Protein AF-A0A3A6QSW4-F1 (afdb_monomer_lite)

Sequence (119 aa):
RGQAHRAGLWLIKTELLETQTVDFSVGAEGLRHVPGDVIEICDDDYAGISTGGRVLAVNSQTRTLTLDREITLPSSGTALISLVDGSGNPVSVEVQSVTDGVKVKVSRVPDGVAEYSVW

InterPro domains:
  IPR032876 Tip attachment protein J [PF13550] (1-58)
  IPR053171 Viral Tip Attachment Protein [PTHR36251] (1-119)

Structure (mmCIF, N/CA/C/O backbone):
data_AF-A0A3A6QSW4-F1
#
_entry.id   AF-A0A3A6QSW4-F1
#
loop_
_atom_site.group_PDB
_atom_site.id
_atom_site.type_symbol
_atom_site.label_atom_id
_atom_site.label_alt_id
_atom_site.label_comp_id
_atom_site.label_asym_id
_atom_site.label_entity_id
_atom_site.label_seq_id
_atom_site.pdbx_PDB_ins_code
_atom_site.Cartn_x
_atom_site.Cartn_y
_atom_site.Cartn_z
_atom_site.occupancy
_atom_site.B_iso_or_equiv
_atom_site.auth_seq_id
_atom_site.auth_comp_id
_atom_site.auth_asym_id
_atom_site.auth_atom_id
_atom_site.pdbx_PDB_model_num
ATOM 1 N N . ARG A 1 1 ? 27.899 13.070 -38.777 1.00 60.38 1 ARG A N 1
ATOM 2 C CA . ARG A 1 1 ? 28.478 11.788 -38.294 1.00 60.38 1 ARG A CA 1
ATOM 3 C C . ARG A 1 1 ? 28.157 11.457 -36.822 1.00 60.38 1 ARG A C 1
ATOM 5 O O . ARG A 1 1 ? 28.166 10.282 -36.502 1.00 60.38 1 ARG A O 1
ATOM 12 N N . GLY A 1 2 ? 27.793 12.408 -35.945 1.00 75.00 2 GLY A N 1
ATOM 13 C CA . GLY A 1 2 ? 27.463 12.103 -34.534 1.00 75.00 2 GLY A CA 1
ATOM 14 C C . GLY A 1 2 ? 26.089 11.459 -34.273 1.00 75.00 2 GLY A C 1
ATOM 15 O O . GLY A 1 2 ? 25.934 10.741 -33.294 1.00 75.00 2 GLY A O 1
ATOM 16 N N . GLN A 1 3 ? 25.103 11.665 -35.155 1.00 72.81 3 GLN A N 1
ATOM 17 C CA . GLN A 1 3 ? 23.744 11.129 -34.969 1.00 72.81 3 GLN A CA 1
ATOM 18 C C . GLN A 1 3 ? 23.702 9.597 -35.049 1.00 72.81 3 GLN A C 1
ATOM 20 O O . GLN A 1 3 ? 23.141 8.965 -34.165 1.00 72.81 3 GLN A O 1
ATOM 25 N N . ALA A 1 4 ? 24.375 9.002 -36.042 1.00 77.50 4 ALA A N 1
ATOM 26 C CA . ALA A 1 4 ? 24.451 7.547 -36.195 1.00 77.50 4 ALA A CA 1
ATOM 27 C C . ALA A 1 4 ? 25.158 6.869 -35.009 1.00 77.50 4 ALA A C 1
ATOM 29 O O . ALA A 1 4 ? 24.714 5.834 -34.529 1.00 77.50 4 ALA A O 1
ATOM 30 N N . HIS A 1 5 ? 26.219 7.491 -34.487 1.00 78.81 5 HIS A N 1
ATOM 31 C CA . HIS A 1 5 ? 26.939 6.981 -33.321 1.00 78.81 5 HIS A CA 1
ATOM 32 C C . HIS A 1 5 ? 26.089 7.037 -32.042 1.00 78.81 5 HIS A C 1
ATOM 34 O O . HIS A 1 5 ? 26.072 6.085 -31.269 1.00 78.81 5 HIS A O 1
ATOM 40 N N . ARG A 1 6 ? 25.359 8.138 -31.807 1.00 82.12 6 ARG A N 1
ATOM 41 C CA . ARG A 1 6 ? 24.443 8.234 -30.657 1.00 82.12 6 ARG A CA 1
ATOM 42 C C . ARG A 1 6 ? 23.265 7.279 -30.781 1.00 82.12 6 ARG A C 1
ATOM 44 O O . ARG A 1 6 ? 22.913 6.668 -29.787 1.00 82.12 6 ARG A O 1
ATOM 51 N N . ALA A 1 7 ? 22.699 7.135 -31.979 1.00 78.44 7 ALA A N 1
ATOM 52 C CA . ALA A 1 7 ? 21.619 6.189 -32.230 1.00 78.44 7 ALA A CA 1
ATOM 53 C C . ALA A 1 7 ? 22.073 4.746 -31.965 1.00 78.44 7 ALA A C 1
ATOM 55 O O . ALA A 1 7 ? 21.377 4.017 -31.273 1.00 78.44 7 ALA A O 1
ATOM 56 N N . GLY A 1 8 ? 23.271 4.365 -32.428 1.00 83.06 8 GLY A N 1
ATOM 57 C CA . GLY A 1 8 ? 23.833 3.037 -32.164 1.00 83.06 8 GLY A CA 1
ATOM 58 C C . GLY A 1 8 ? 24.103 2.776 -30.680 1.00 83.06 8 GLY A C 1
ATOM 59 O O . GLY A 1 8 ? 23.748 1.718 -30.172 1.00 83.06 8 GLY A O 1
ATOM 60 N N . LEU A 1 9 ? 24.676 3.749 -29.962 1.00 80.19 9 LEU A N 1
ATOM 61 C CA . LEU A 1 9 ? 24.882 3.634 -28.513 1.00 80.19 9 LEU A CA 1
ATOM 62 C C . LEU A 1 9 ? 23.572 3.583 -27.730 1.00 80.19 9 LEU A C 1
ATOM 64 O O . LEU A 1 9 ? 23.491 2.842 -26.757 1.00 80.19 9 LEU A O 1
ATOM 68 N N . TRP A 1 10 ? 22.578 4.378 -28.129 1.00 78.38 10 TRP A N 1
ATOM 69 C CA . TRP A 1 10 ? 21.258 4.366 -27.509 1.00 78.38 10 TRP A CA 1
ATOM 70 C C . TRP A 1 10 ? 20.621 2.987 -27.663 1.00 78.38 10 TRP A C 1
ATOM 72 O O . TRP A 1 10 ? 20.293 2.395 -26.647 1.00 78.38 10 TRP A O 1
ATOM 82 N N . LEU A 1 11 ? 20.603 2.438 -28.885 1.00 79.50 11 LEU A N 1
ATOM 83 C CA . LEU A 1 11 ? 20.033 1.122 -29.182 1.00 79.50 11 LEU A CA 1
ATOM 84 C C . LEU A 1 11 ? 20.671 0.007 -28.339 1.00 79.50 11 LEU A C 1
ATOM 86 O O . LEU A 1 11 ? 19.974 -0.789 -27.733 1.00 79.50 11 LEU A O 1
ATOM 90 N N . ILE A 1 12 ? 22.006 -0.033 -28.251 1.00 80.75 12 ILE A N 1
ATOM 91 C CA . ILE A 1 12 ? 22.708 -1.048 -27.445 1.00 80.75 12 ILE A CA 1
ATOM 92 C C . ILE A 1 12 ? 22.381 -0.894 -25.956 1.00 80.75 12 ILE A C 1
ATOM 94 O O . ILE A 1 12 ? 22.308 -1.877 -25.225 1.00 80.75 12 ILE A O 1
ATOM 98 N N . LYS A 1 13 ? 22.226 0.345 -25.487 1.00 73.06 13 LYS A N 1
ATOM 99 C CA . LYS A 1 13 ? 22.033 0.636 -24.071 1.00 73.06 13 LYS A CA 1
ATOM 100 C C . LYS A 1 13 ? 20.596 0.378 -23.623 1.00 73.06 13 LYS A C 1
ATOM 102 O O . LYS A 1 13 ? 20.429 -0.105 -22.511 1.00 73.06 13 LYS A O 1
ATOM 107 N N . THR A 1 14 ? 19.600 0.635 -24.470 1.00 70.44 14 THR A N 1
ATOM 108 C CA . THR A 1 14 ? 18.213 0.221 -24.219 1.00 70.44 14 THR A CA 1
ATOM 109 C C . THR A 1 14 ? 18.086 -1.298 -24.258 1.00 70.44 14 THR A C 1
ATOM 111 O O . THR A 1 14 ? 17.610 -1.864 -23.288 1.00 70.44 14 THR A O 1
ATOM 114 N N . GLU A 1 15 ? 18.640 -1.985 -25.263 1.00 73.00 15 GLU A N 1
ATOM 115 C CA . GLU A 1 15 ? 18.622 -3.463 -25.317 1.00 73.00 15 GLU A CA 1
ATOM 116 C C . GLU A 1 15 ? 19.309 -4.123 -24.105 1.00 73.00 15 GLU A C 1
ATOM 118 O O . GLU A 1 15 ? 18.911 -5.196 -23.660 1.00 73.00 15 GLU A O 1
ATOM 123 N N . LEU A 1 16 ? 20.348 -3.487 -23.549 1.00 76.94 16 LEU A N 1
ATOM 124 C CA . LEU A 1 16 ? 21.057 -3.997 -22.373 1.00 76.94 16 LEU A CA 1
ATOM 125 C C . LEU A 1 16 ? 20.329 -3.707 -21.050 1.00 76.94 16 LEU A C 1
ATOM 127 O O . LEU A 1 16 ? 20.450 -4.495 -20.113 1.00 76.94 16 LEU A O 1
ATOM 131 N N . LEU A 1 17 ? 19.650 -2.561 -20.933 1.00 74.12 17 LEU A N 1
ATOM 132 C CA . LEU A 1 17 ? 19.118 -2.065 -19.655 1.00 74.12 17 LEU A CA 1
ATOM 133 C C . LEU A 1 17 ? 17.598 -2.206 -19.521 1.00 74.12 17 LEU A C 1
ATOM 135 O O . LEU A 1 17 ? 17.114 -2.406 -18.413 1.00 74.12 17 LEU A O 1
ATOM 139 N N . GLU A 1 18 ? 16.845 -2.154 -20.615 1.00 76.62 18 GLU A N 1
ATOM 140 C CA . GLU A 1 18 ? 15.378 -2.259 -20.640 1.00 76.62 18 GLU A CA 1
ATOM 141 C C . GLU A 1 18 ? 14.947 -3.716 -20.871 1.00 76.62 18 GLU A C 1
ATOM 143 O O . GLU A 1 18 ? 14.120 -4.029 -21.721 1.00 76.62 18 GLU A O 1
ATOM 148 N N . THR A 1 19 ? 15.554 -4.641 -20.126 1.00 75.69 19 THR A N 1
ATOM 149 C CA . THR A 1 19 ? 15.325 -6.091 -20.286 1.00 75.69 19 THR A CA 1
ATOM 150 C C . THR A 1 19 ? 14.111 -6.606 -19.515 1.00 75.69 19 THR A C 1
ATOM 152 O O . THR A 1 19 ? 13.745 -7.773 -19.645 1.00 75.69 19 THR A O 1
ATOM 155 N N . GLN A 1 20 ? 13.491 -5.751 -18.703 1.00 75.56 20 GLN A N 1
ATOM 156 C CA . GLN A 1 20 ? 12.358 -6.088 -17.852 1.00 75.56 20 GLN A CA 1
ATOM 157 C C . GLN A 1 20 ? 11.284 -5.010 -17.977 1.00 75.56 20 GLN A C 1
ATOM 159 O O . GLN A 1 20 ? 11.580 -3.817 -18.048 1.00 75.56 20 GLN A O 1
ATOM 164 N N . THR A 1 21 ? 10.028 -5.440 -18.016 1.00 75.25 21 THR A N 1
ATOM 165 C CA . THR A 1 21 ? 8.856 -4.567 -18.087 1.00 75.25 21 THR A CA 1
ATOM 166 C C . THR A 1 21 ? 7.895 -4.976 -16.984 1.00 75.25 21 THR A C 1
ATOM 168 O O . THR A 1 21 ? 7.697 -6.167 -16.752 1.00 75.25 21 THR A O 1
ATOM 171 N N . VAL A 1 22 ? 7.317 -3.988 -16.305 1.00 73.44 22 VAL A N 1
ATOM 172 C CA . VA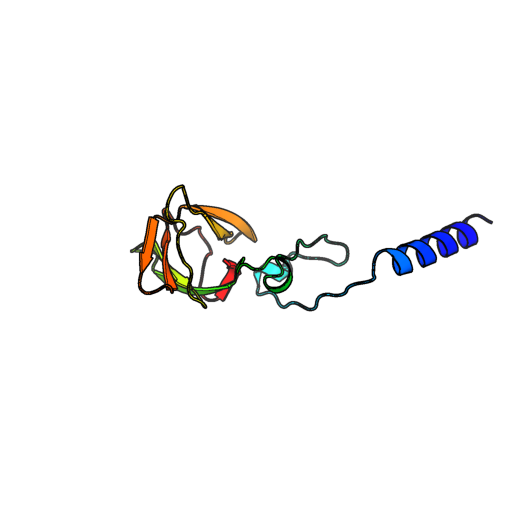L A 1 22 ? 6.322 -4.184 -15.248 1.00 73.44 22 VAL A CA 1
ATOM 173 C C . VAL A 1 22 ? 5.050 -3.458 -15.663 1.00 73.44 22 VAL A C 1
ATOM 175 O O . VAL A 1 22 ? 5.091 -2.261 -15.943 1.00 73.44 22 VAL A O 1
ATOM 178 N N . ASP A 1 23 ? 3.929 -4.175 -15.665 1.00 80.88 23 ASP A N 1
ATOM 179 C CA . ASP A 1 23 ? 2.594 -3.593 -15.798 1.00 80.88 23 ASP A CA 1
ATOM 180 C C . ASP A 1 23 ? 1.982 -3.427 -14.403 1.00 80.88 23 ASP A C 1
ATOM 182 O O . ASP A 1 23 ? 1.877 -4.386 -13.639 1.00 80.88 23 ASP A O 1
ATOM 186 N N . PHE A 1 24 ? 1.555 -2.213 -14.055 1.00 76.69 24 PHE A N 1
ATOM 187 C CA . PHE A 1 24 ? 0.909 -1.921 -12.775 1.00 76.69 24 PHE A CA 1
ATOM 188 C C . PHE A 1 24 ? -0.233 -0.915 -12.956 1.00 76.69 24 PHE A C 1
ATOM 190 O O . PHE A 1 24 ? -0.291 -0.172 -13.933 1.00 76.69 24 PHE A O 1
ATOM 197 N N . SER A 1 25 ? -1.179 -0.904 -12.015 1.00 76.62 25 SER A N 1
ATOM 198 C CA . SER A 1 25 ? -2.321 0.019 -12.010 1.00 76.62 25 SER A CA 1
ATOM 199 C C . SER A 1 25 ? -2.293 0.912 -10.773 1.00 76.62 25 SER A C 1
ATOM 201 O O . SER A 1 25 ? -1.974 0.466 -9.669 1.00 76.62 25 SER A O 1
ATOM 203 N N . VAL A 1 26 ? -2.669 2.172 -10.960 1.00 72.38 26 VAL A N 1
ATOM 204 C CA . VAL A 1 26 ? -2.677 3.225 -9.935 1.00 72.38 26 VAL A CA 1
ATOM 205 C C . VAL A 1 26 ? -4.076 3.822 -9.805 1.00 72.38 26 VAL A C 1
ATOM 207 O O . VAL A 1 26 ? -4.845 3.818 -10.768 1.00 72.38 26 VAL A O 1
ATOM 210 N N . GLY A 1 27 ? -4.421 4.302 -8.612 1.00 74.44 27 GLY A N 1
ATOM 211 C CA . GLY A 1 27 ? -5.629 5.084 -8.372 1.00 74.44 27 GLY A CA 1
ATOM 212 C C . GLY A 1 27 ? -5.467 6.543 -8.815 1.00 74.44 27 GLY A C 1
ATOM 213 O O . GLY A 1 27 ? -4.636 6.875 -9.665 1.00 74.44 27 GLY A O 1
ATOM 214 N N . ALA A 1 28 ? -6.263 7.444 -8.234 1.00 77.38 2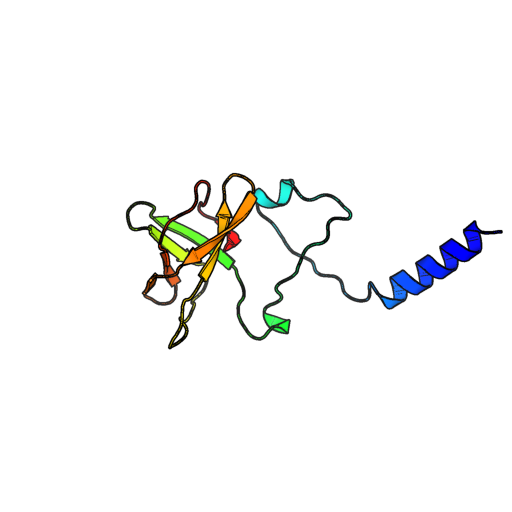8 ALA A N 1
ATOM 215 C CA . ALA A 1 28 ? -6.237 8.872 -8.568 1.00 77.38 28 ALA A CA 1
ATOM 216 C C . ALA A 1 28 ? -4.873 9.534 -8.284 1.00 77.38 28 ALA A C 1
ATOM 218 O O . ALA A 1 28 ? -4.482 10.474 -8.971 1.00 77.38 28 ALA A O 1
ATOM 219 N N . GLU A 1 29 ? -4.116 9.011 -7.322 1.00 72.06 29 GLU A N 1
ATOM 220 C CA . GLU A 1 29 ? -2.753 9.424 -6.989 1.00 72.06 29 GLU A CA 1
ATOM 221 C C . GLU A 1 29 ? -1.760 9.248 -8.149 1.00 72.06 29 GLU A C 1
ATOM 223 O O . GLU A 1 29 ? -0.748 9.947 -8.215 1.00 72.06 29 GLU A O 1
ATOM 228 N N . GLY A 1 30 ? -2.070 8.364 -9.101 1.00 75.56 30 GLY A N 1
ATOM 229 C CA . GLY A 1 30 ? -1.262 8.129 -10.292 1.00 75.56 30 GLY A CA 1
ATOM 230 C C . GLY A 1 30 ? -1.270 9.271 -11.307 1.00 75.56 30 GLY A C 1
ATOM 231 O O . GLY A 1 30 ? -0.360 9.356 -12.128 1.00 75.56 30 GLY A O 1
ATOM 232 N N . LEU A 1 31 ? -2.253 10.179 -11.237 1.00 79.00 31 LEU A N 1
ATOM 233 C CA . LEU A 1 31 ? -2.430 11.281 -12.196 1.00 79.00 31 LEU A CA 1
ATOM 234 C C . LEU A 1 31 ? -1.261 12.272 -12.231 1.00 79.00 31 LEU A C 1
ATOM 236 O O . LEU A 1 31 ? -1.150 13.051 -13.176 1.00 79.00 31 LEU A O 1
ATOM 240 N N . ARG A 1 32 ? -0.399 12.267 -11.211 1.00 81.50 32 ARG A N 1
ATOM 241 C CA . ARG A 1 32 ? 0.781 13.136 -11.161 1.00 81.50 32 ARG A CA 1
ATOM 242 C C . ARG A 1 32 ? 1.924 12.678 -12.068 1.00 81.50 32 ARG A C 1
ATOM 244 O O . ARG A 1 32 ? 2.823 13.475 -12.313 1.00 81.50 32 ARG A O 1
ATOM 251 N N . HIS A 1 33 ? 1.925 11.411 -12.487 1.00 82.50 33 HIS A N 1
ATOM 252 C CA . HIS A 1 33 ? 3.059 10.820 -13.185 1.00 82.50 33 HIS A CA 1
ATOM 253 C C . HIS A 1 33 ? 3.019 11.100 -14.686 1.00 82.50 33 HIS A C 1
ATOM 255 O O . HIS A 1 33 ? 1.962 11.045 -15.317 1.00 82.50 33 HIS A O 1
ATOM 261 N N . VAL A 1 34 ? 4.184 11.383 -15.265 1.00 84.56 34 VAL A N 1
ATOM 262 C CA . VAL A 1 34 ? 4.356 11.640 -16.702 1.00 84.56 34 VAL A CA 1
ATOM 263 C C . VAL A 1 34 ? 5.377 10.679 -17.317 1.00 84.56 34 VAL A C 1
ATOM 265 O O . VAL A 1 34 ? 6.241 10.159 -16.608 1.00 84.56 34 VAL A O 1
ATOM 268 N N . PRO A 1 35 ? 5.321 10.416 -18.640 1.00 83.00 35 PRO A N 1
ATOM 269 C CA . PRO A 1 35 ? 6.328 9.588 -19.296 1.00 83.00 35 PRO A CA 1
ATOM 270 C C . PRO A 1 35 ? 7.749 10.105 -19.031 1.00 83.00 35 PRO A C 1
ATOM 272 O O . PRO A 1 35 ? 8.042 11.276 -19.277 1.00 83.00 35 PRO A O 1
ATOM 275 N N . GLY A 1 36 ? 8.628 9.218 -18.562 1.00 79.75 36 GLY A N 1
ATOM 276 C CA . GLY A 1 36 ? 10.002 9.544 -18.168 1.00 79.75 36 GLY A CA 1
ATOM 277 C C . GLY A 1 36 ? 10.224 9.657 -16.657 1.00 79.75 36 GLY A C 1
ATOM 278 O O . GLY A 1 36 ? 11.378 9.729 -16.237 1.00 79.75 36 GLY A O 1
ATOM 279 N N . ASP A 1 37 ? 9.161 9.630 -15.849 1.00 82.94 37 ASP A N 1
ATOM 280 C CA . ASP A 1 37 ? 9.282 9.503 -14.397 1.00 82.94 37 ASP A CA 1
ATOM 281 C C . ASP A 1 37 ? 9.936 8.171 -14.006 1.00 82.94 37 ASP A C 1
ATOM 283 O O . ASP A 1 37 ? 9.663 7.120 -14.589 1.00 82.94 37 ASP A O 1
ATOM 287 N N . VAL A 1 38 ? 10.784 8.217 -12.977 1.00 82.25 38 VAL A N 1
ATOM 288 C CA . VAL A 1 38 ? 11.348 7.018 -12.351 1.00 82.25 38 VAL A CA 1
ATOM 289 C C . VAL A 1 38 ? 10.411 6.582 -11.235 1.00 82.25 38 VAL A C 1
ATOM 291 O O . VAL A 1 38 ? 10.152 7.346 -10.305 1.00 82.25 38 VAL A O 1
ATOM 294 N N . ILE A 1 39 ? 9.913 5.352 -11.335 1.00 79.25 39 ILE A N 1
ATOM 295 C CA . ILE A 1 39 ? 8.988 4.759 -10.371 1.00 79.25 39 ILE A CA 1
ATOM 296 C C . ILE A 1 39 ? 9.699 3.574 -9.728 1.00 79.25 39 ILE A C 1
ATOM 298 O O . ILE A 1 39 ? 10.125 2.647 -10.416 1.00 79.25 39 ILE A O 1
ATOM 302 N N . GLU A 1 40 ? 9.860 3.629 -8.410 1.00 78.50 40 GLU A N 1
ATOM 303 C CA . GLU A 1 40 ? 10.360 2.496 -7.639 1.00 78.50 40 GLU A CA 1
ATOM 304 C C . GLU A 1 40 ? 9.267 1.424 -7.567 1.00 78.50 40 GLU A C 1
ATOM 306 O O . GLU A 1 40 ? 8.132 1.709 -7.181 1.00 78.50 40 GLU A O 1
ATOM 311 N N . ILE A 1 41 ? 9.607 0.201 -7.975 1.00 77.06 41 ILE A N 1
ATOM 312 C CA . ILE A 1 41 ? 8.710 -0.950 -7.901 1.00 77.06 41 ILE A CA 1
ATOM 313 C C . ILE A 1 41 ? 9.087 -1.772 -6.674 1.00 77.06 41 ILE A C 1
ATOM 315 O O . ILE A 1 41 ? 10.168 -2.358 -6.616 1.00 77.06 41 ILE A O 1
ATOM 319 N N . CYS A 1 42 ? 8.168 -1.845 -5.717 1.00 71.62 42 CYS A N 1
ATOM 320 C CA . CYS A 1 42 ? 8.239 -2.801 -4.622 1.00 71.62 42 CYS A CA 1
ATOM 321 C C . CYS A 1 42 ? 7.549 -4.101 -5.058 1.00 71.62 42 CYS A C 1
ATOM 323 O O . CYS A 1 42 ? 6.346 -4.263 -4.868 1.00 71.62 42 CYS A O 1
ATOM 325 N N . ASP A 1 43 ? 8.304 -4.976 -5.720 1.00 73.69 43 ASP A N 1
ATOM 326 C CA . ASP A 1 43 ? 7.842 -6.290 -6.175 1.00 73.69 43 ASP A CA 1
ATOM 327 C C . ASP A 1 43 ? 7.966 -7.311 -5.034 1.00 73.69 43 ASP A C 1
ATOM 329 O O . ASP A 1 43 ? 9.073 -7.657 -4.616 1.00 73.69 43 ASP A O 1
ATOM 333 N N . ASP A 1 44 ? 6.822 -7.782 -4.534 1.00 71.75 44 ASP A N 1
ATOM 334 C CA . ASP A 1 44 ? 6.733 -8.736 -3.425 1.00 71.75 44 ASP A CA 1
ATOM 335 C C . ASP A 1 44 ? 7.308 -10.120 -3.786 1.00 71.75 44 ASP A C 1
ATOM 337 O O . ASP A 1 44 ? 7.911 -10.772 -2.929 1.00 71.75 44 ASP A O 1
ATOM 341 N N . ASP A 1 45 ? 7.171 -10.558 -5.044 1.00 69.31 45 ASP A N 1
ATOM 342 C CA . ASP A 1 45 ? 7.690 -11.846 -5.523 1.00 69.31 45 ASP A CA 1
ATOM 343 C C . ASP A 1 45 ? 9.221 -11.803 -5.636 1.00 69.31 45 ASP A C 1
ATOM 345 O O . ASP A 1 45 ? 9.906 -12.790 -5.350 1.00 69.31 45 ASP A O 1
ATOM 349 N N . TYR A 1 46 ? 9.772 -10.641 -5.995 1.00 69.19 46 TYR A N 1
ATOM 350 C CA . TYR A 1 46 ? 11.215 -10.403 -5.996 1.00 69.19 46 TYR A CA 1
ATOM 351 C C . TYR A 1 46 ? 11.781 -10.177 -4.582 1.00 69.19 46 TYR A C 1
ATOM 353 O O . TYR A 1 46 ? 12.855 -10.688 -4.255 1.00 69.19 46 TYR A O 1
ATOM 361 N N . ALA A 1 47 ? 11.080 -9.421 -3.731 1.00 64.81 47 ALA A N 1
ATOM 362 C CA . ALA A 1 47 ? 11.519 -9.078 -2.376 1.00 64.81 47 ALA A CA 1
ATOM 363 C C . ALA A 1 47 ? 11.346 -10.231 -1.370 1.00 64.81 47 ALA A C 1
ATOM 365 O O . ALA A 1 47 ? 12.045 -10.275 -0.355 1.00 64.81 47 ALA A O 1
ATOM 366 N N . GLY A 1 48 ? 10.421 -11.160 -1.635 1.00 63.09 48 GLY A N 1
ATOM 367 C CA . GLY A 1 48 ? 10.089 -12.280 -0.750 1.00 63.09 48 GLY A CA 1
ATOM 368 C C . GLY A 1 48 ? 9.298 -11.883 0.505 1.00 63.09 48 GLY A C 1
ATOM 369 O O . GLY A 1 48 ? 9.160 -12.694 1.422 1.00 63.09 48 GLY A O 1
ATOM 370 N N . ILE A 1 49 ? 8.798 -10.645 0.564 1.00 61.97 49 ILE A N 1
ATOM 371 C CA . ILE A 1 49 ? 7.967 -10.080 1.637 1.00 61.97 49 ILE A CA 1
ATOM 372 C C . ILE A 1 49 ? 6.900 -9.175 1.014 1.00 61.97 49 ILE A C 1
ATOM 374 O O . ILE A 1 49 ? 7.159 -8.575 -0.023 1.00 61.97 49 ILE A O 1
ATOM 378 N N . SER A 1 50 ? 5.717 -9.057 1.633 1.00 69.25 50 SER A N 1
ATOM 379 C CA . SER A 1 50 ? 4.693 -8.141 1.112 1.00 69.25 50 SER A CA 1
ATOM 380 C C . SER A 1 50 ? 4.972 -6.699 1.528 1.00 69.25 50 SER A C 1
ATOM 382 O O . SER A 1 50 ? 5.084 -6.410 2.721 1.00 69.25 50 SER A O 1
ATOM 384 N N . THR A 1 51 ? 5.097 -5.809 0.548 1.00 74.00 51 THR A N 1
ATOM 385 C CA . THR A 1 51 ? 5.658 -4.459 0.698 1.00 74.00 51 THR A CA 1
ATOM 386 C C . THR A 1 51 ? 4.601 -3.356 0.606 1.00 74.00 51 THR A C 1
ATOM 388 O O . THR A 1 51 ? 4.910 -2.202 0.896 1.00 74.00 51 THR A O 1
ATOM 391 N N . GLY A 1 52 ? 3.358 -3.680 0.234 1.00 81.62 52 GLY A N 1
ATOM 392 C CA . GLY A 1 52 ? 2.260 -2.711 0.206 1.00 81.62 52 GLY A CA 1
ATOM 393 C C . GLY A 1 52 ? 0.923 -3.288 -0.254 1.00 81.62 52 GLY A C 1
ATOM 394 O O . GLY A 1 52 ? 0.809 -4.482 -0.524 1.00 81.62 52 GLY A O 1
ATOM 395 N N . GLY A 1 53 ? -0.105 -2.446 -0.366 1.00 88.62 53 GLY A N 1
ATOM 396 C CA . GLY A 1 53 ? -1.446 -2.895 -0.749 1.00 88.62 53 GLY A CA 1
ATOM 397 C C . GLY A 1 53 ? -2.482 -1.789 -0.948 1.00 88.62 53 GLY A C 1
ATOM 398 O O . GLY A 1 53 ? -2.192 -0.696 -1.448 1.00 88.62 53 GLY A O 1
ATOM 399 N N . ARG A 1 54 ? -3.740 -2.107 -0.623 1.00 92.38 54 ARG A N 1
ATOM 400 C CA . ARG A 1 54 ? -4.879 -1.173 -0.635 1.00 92.38 54 ARG A CA 1
ATOM 401 C C . ARG A 1 54 ? -5.576 -1.104 0.718 1.00 92.38 54 ARG A C 1
ATOM 403 O O . ARG A 1 54 ? -5.753 -2.110 1.399 1.00 92.38 54 ARG A O 1
ATOM 410 N N . VAL A 1 55 ? -5.984 0.102 1.102 1.00 94.62 55 VAL A N 1
ATOM 411 C CA . VAL A 1 55 ? -6.800 0.336 2.295 1.00 94.62 55 VAL A CA 1
ATOM 412 C C . VAL A 1 55 ? -8.261 0.064 1.942 1.00 94.62 55 VAL A C 1
ATOM 414 O O . VAL A 1 55 ? -8.842 0.770 1.132 1.00 94.62 55 VAL A O 1
ATOM 417 N N . LEU A 1 56 ? -8.881 -0.940 2.553 1.00 96.44 56 LEU A N 1
ATOM 418 C CA . LEU A 1 56 ? -10.290 -1.290 2.339 1.00 96.44 56 LEU A CA 1
ATOM 419 C C . LEU A 1 56 ? -11.263 -0.489 3.209 1.00 96.44 56 LEU A C 1
ATOM 421 O O . LEU A 1 56 ? -12.447 -0.426 2.906 1.00 96.44 56 LEU A O 1
ATOM 425 N N . ALA A 1 57 ? -10.801 0.085 4.320 1.00 96.88 57 ALA A N 1
ATOM 426 C CA . ALA A 1 57 ? -11.624 0.968 5.142 1.00 96.88 57 ALA A CA 1
ATOM 427 C C . ALA A 1 57 ? -10.764 1.868 6.029 1.00 96.88 57 ALA A C 1
ATOM 429 O O . ALA A 1 57 ? -9.724 1.446 6.539 1.00 96.88 57 ALA A O 1
ATOM 430 N N . VAL A 1 58 ? -11.253 3.082 6.283 1.00 97.25 58 VAL A N 1
ATOM 431 C CA . VAL A 1 58 ? -10.621 4.059 7.175 1.00 97.25 58 VAL A CA 1
ATOM 432 C C . VAL A 1 58 ? -11.579 4.408 8.308 1.00 97.25 58 VAL A C 1
ATOM 434 O O . VAL A 1 58 ? -12.681 4.900 8.076 1.00 97.25 58 VAL A O 1
ATOM 437 N N . ASN A 1 59 ? -11.146 4.204 9.551 1.00 96.75 59 ASN A N 1
ATOM 438 C CA . ASN A 1 59 ? -11.800 4.752 10.734 1.00 96.75 59 ASN A CA 1
ATOM 439 C C . ASN A 1 59 ? -10.900 5.817 11.369 1.00 96.75 59 ASN A C 1
ATOM 441 O O . ASN A 1 59 ? -10.002 5.513 12.157 1.00 96.75 59 ASN A O 1
ATOM 445 N N . SER A 1 60 ? -11.157 7.085 11.049 1.00 94.00 60 SER A N 1
ATOM 446 C CA . SER A 1 60 ? -10.355 8.212 11.545 1.00 94.00 60 SER A CA 1
ATOM 447 C C . SER A 1 60 ? -10.534 8.474 13.045 1.00 94.00 60 SER A C 1
ATOM 449 O O . SER A 1 60 ? -9.632 9.018 13.680 1.00 94.00 60 SER A O 1
ATOM 451 N N . GLN A 1 61 ? -11.663 8.065 13.636 1.00 94.69 61 GLN A N 1
ATOM 452 C CA . GLN A 1 61 ? -11.939 8.252 15.066 1.00 94.69 61 GLN A CA 1
ATOM 453 C C . GLN A 1 61 ? -11.050 7.336 15.914 1.00 94.69 61 GLN A C 1
ATOM 455 O O . GLN A 1 61 ? -10.447 7.781 16.890 1.00 94.69 61 GLN A O 1
ATOM 460 N N . THR A 1 62 ? -10.926 6.065 15.519 1.00 96.38 62 THR A N 1
ATOM 461 C CA . THR A 1 62 ? -10.075 5.077 16.204 1.00 96.38 62 THR A CA 1
ATOM 462 C C . THR A 1 62 ? -8.662 4.988 15.629 1.00 96.38 62 THR A C 1
ATOM 464 O O . THR A 1 62 ? -7.817 4.305 16.213 1.00 96.38 62 THR A O 1
ATOM 467 N N . ARG A 1 63 ? -8.396 5.694 14.519 1.00 97.44 63 ARG A N 1
ATOM 468 C CA . ARG A 1 63 ? -7.148 5.657 13.734 1.00 97.44 63 ARG A CA 1
ATOM 469 C C . ARG A 1 63 ? -6.819 4.244 13.270 1.00 97.44 63 ARG A C 1
ATOM 471 O O . ARG A 1 63 ? -5.697 3.767 13.424 1.00 97.44 63 ARG A O 1
ATOM 478 N N . THR A 1 64 ? -7.835 3.560 12.759 1.00 97.81 64 THR A N 1
ATOM 479 C CA . THR A 1 64 ? -7.733 2.173 12.310 1.00 97.81 64 THR A CA 1
ATOM 480 C C . THR A 1 64 ? -7.931 2.104 10.807 1.00 97.81 64 THR A C 1
ATOM 482 O O . THR A 1 64 ? -8.931 2.599 10.291 1.00 97.81 64 THR A O 1
ATOM 485 N N . LEU A 1 65 ? -6.987 1.469 10.125 1.00 97.44 65 LEU A N 1
ATOM 486 C CA . LEU A 1 65 ? -7.056 1.129 8.711 1.00 97.44 65 LEU A CA 1
ATOM 487 C C . LEU A 1 65 ? -7.378 -0.359 8.593 1.00 97.44 65 LEU A C 1
ATOM 489 O O . LEU A 1 65 ? -6.831 -1.164 9.343 1.00 97.44 65 LEU A O 1
ATOM 493 N N . THR A 1 66 ? -8.270 -0.727 7.682 1.00 97.50 66 THR A N 1
ATOM 494 C CA . THR A 1 66 ? -8.447 -2.127 7.272 1.00 97.50 66 THR A CA 1
ATOM 495 C C . THR A 1 66 ? -7.704 -2.317 5.966 1.00 97.50 66 THR A C 1
ATOM 497 O O . THR A 1 66 ? -7.949 -1.562 5.029 1.00 97.50 66 THR A O 1
ATOM 500 N N . LEU A 1 67 ? -6.791 -3.276 5.916 1.00 95.44 67 LEU A N 1
ATOM 501 C CA . LEU A 1 67 ? -5.953 -3.546 4.753 1.00 95.44 67 LEU A CA 1
ATOM 502 C C . LEU A 1 67 ? -6.538 -4.687 3.916 1.00 95.44 67 LEU A C 1
ATOM 504 O O . LEU A 1 67 ? -7.341 -5.484 4.400 1.00 95.44 67 LEU A O 1
ATOM 508 N N . ASP A 1 68 ? -6.136 -4.752 2.653 1.00 92.88 68 ASP A N 1
ATOM 509 C CA . ASP A 1 68 ? -6.541 -5.776 1.686 1.00 92.88 68 ASP A CA 1
ATOM 510 C C . ASP A 1 68 ? -5.924 -7.157 1.938 1.00 92.88 68 ASP A C 1
ATOM 512 O O . ASP A 1 68 ? -6.377 -8.145 1.362 1.00 92.88 68 ASP A O 1
ATOM 516 N N . ARG A 1 69 ? -4.915 -7.240 2.808 1.00 90.69 69 ARG A N 1
ATOM 517 C CA . ARG A 1 69 ? -4.233 -8.483 3.180 1.00 90.69 69 ARG A CA 1
ATOM 518 C C . ARG A 1 69 ? -3.727 -8.435 4.616 1.00 90.69 69 ARG A C 1
ATOM 520 O O . ARG A 1 69 ? -3.613 -7.369 5.221 1.00 90.69 69 ARG A O 1
ATOM 527 N N . GLU A 1 70 ? -3.424 -9.611 5.148 1.00 91.31 70 GLU A N 1
ATOM 528 C CA . GLU A 1 70 ? -2.865 -9.751 6.488 1.00 91.31 70 GLU A CA 1
ATOM 529 C C . GLU A 1 70 ? -1.417 -9.259 6.551 1.00 91.31 70 GLU A C 1
ATOM 531 O O . GLU A 1 70 ? -0.620 -9.497 5.643 1.00 91.31 70 GLU A O 1
ATOM 536 N N . ILE A 1 71 ? -1.065 -8.619 7.664 1.00 88.50 71 ILE A N 1
ATOM 537 C CA . ILE A 1 71 ? 0.302 -8.243 8.007 1.00 88.50 71 ILE A CA 1
ATOM 538 C C 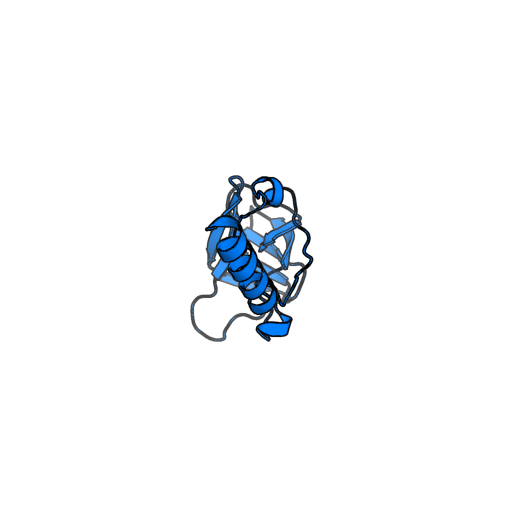. ILE A 1 71 ? 0.674 -8.778 9.387 1.00 88.50 71 ILE A C 1
ATOM 540 O O . ILE A 1 71 ? -0.161 -8.917 10.283 1.00 88.50 71 ILE A O 1
ATOM 544 N N . THR A 1 72 ? 1.964 -9.040 9.578 1.00 87.44 72 THR A N 1
ATOM 545 C CA . THR A 1 72 ? 2.521 -9.447 10.871 1.00 87.44 72 THR A CA 1
ATOM 546 C C . THR A 1 72 ? 3.497 -8.386 11.352 1.00 87.44 72 THR A C 1
ATOM 548 O O . THR A 1 72 ? 4.359 -7.942 10.598 1.00 87.44 72 THR A O 1
ATOM 551 N N . LEU A 1 73 ? 3.371 -7.976 12.615 1.00 88.75 73 LEU A N 1
ATOM 552 C CA . LEU A 1 73 ? 4.329 -7.053 13.212 1.00 88.75 73 LEU A CA 1
ATOM 553 C C . LEU A 1 73 ? 5.632 -7.773 13.572 1.00 88.75 73 LEU A C 1
ATOM 555 O O . LEU A 1 73 ? 5.590 -8.921 14.026 1.00 88.75 7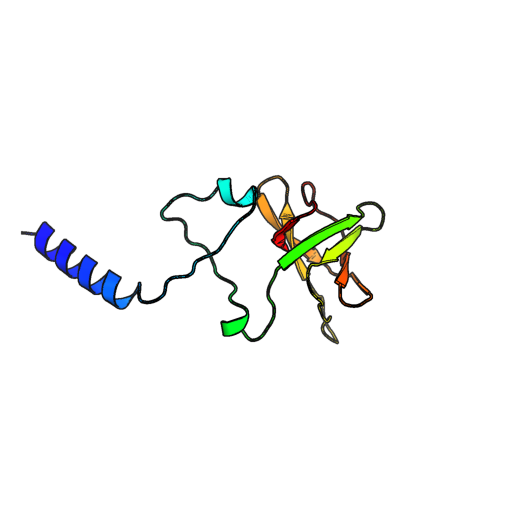3 LEU A O 1
ATOM 559 N N . PRO A 1 74 ? 6.786 -7.101 13.434 1.00 86.69 74 PRO A N 1
ATOM 560 C CA . PRO A 1 74 ? 8.034 -7.630 13.953 1.00 86.69 74 PRO A CA 1
ATOM 561 C C . PRO A 1 74 ? 7.928 -7.819 15.473 1.00 86.69 74 PRO A C 1
ATOM 563 O O . PRO A 1 74 ? 7.304 -7.025 16.176 1.00 86.69 74 PRO A O 1
ATOM 566 N N . SER A 1 75 ? 8.572 -8.864 15.996 1.00 86.38 75 SER A N 1
ATOM 567 C CA . SER A 1 75 ? 8.570 -9.182 17.434 1.00 86.38 75 SER A CA 1
ATOM 568 C C . SER A 1 75 ? 9.274 -8.129 18.302 1.00 86.38 75 SER A C 1
ATOM 570 O O . SER A 1 75 ? 9.131 -8.139 19.524 1.00 86.38 75 SER A O 1
ATOM 572 N N . SER A 1 76 ? 10.041 -7.228 17.684 1.00 85.69 76 SER A N 1
ATOM 573 C CA . SER A 1 76 ? 10.732 -6.114 18.332 1.00 85.69 76 SER A CA 1
ATOM 574 C C . SER A 1 76 ? 10.985 -4.976 17.342 1.00 85.69 76 SER A C 1
ATOM 576 O O . SER A 1 76 ? 11.150 -5.229 16.150 1.00 85.69 76 SER A O 1
ATOM 578 N N . GLY A 1 77 ? 11.111 -3.748 17.848 1.00 88.62 77 GLY A N 1
ATOM 579 C CA . GLY A 1 77 ? 11.357 -2.552 17.039 1.00 88.62 77 GLY A CA 1
ATOM 580 C C . GLY A 1 77 ? 10.079 -1.792 16.683 1.00 88.62 77 GLY A C 1
ATOM 581 O O . GLY A 1 77 ? 8.978 -2.180 17.068 1.00 88.62 77 GLY A O 1
ATOM 582 N N . THR A 1 78 ? 10.242 -0.677 15.972 1.00 88.31 78 THR A N 1
ATOM 583 C CA . THR A 1 78 ? 9.130 0.165 15.514 1.00 88.31 78 THR A CA 1
ATOM 584 C C . THR A 1 78 ? 8.734 -0.241 14.101 1.00 88.31 78 THR A C 1
ATOM 586 O O . THR A 1 78 ? 9.572 -0.236 13.200 1.00 88.31 78 THR A O 1
ATOM 589 N N . ALA A 1 79 ? 7.459 -0.565 13.900 1.00 90.94 79 ALA A N 1
ATOM 590 C CA . ALA A 1 79 ? 6.895 -0.798 12.577 1.00 90.94 79 ALA A CA 1
ATOM 591 C C . ALA A 1 79 ? 6.314 0.505 12.014 1.00 90.94 79 ALA A C 1
ATOM 593 O O . ALA A 1 79 ? 5.619 1.244 12.716 1.00 90.94 79 ALA A O 1
ATOM 594 N N . LEU A 1 80 ? 6.589 0.777 10.740 1.00 92.88 80 LEU A N 1
ATOM 595 C CA . LEU A 1 80 ? 6.045 1.914 10.003 1.00 92.88 80 LEU A CA 1
ATOM 596 C C . LEU A 1 80 ? 5.185 1.397 8.848 1.00 92.88 80 LEU A C 1
ATOM 598 O O . LEU A 1 80 ? 5.510 0.374 8.253 1.00 92.88 80 LEU A O 1
ATOM 602 N N . ILE A 1 81 ? 4.122 2.125 8.526 1.00 91.75 81 ILE A N 1
ATOM 603 C CA . ILE A 1 81 ? 3.319 1.947 7.311 1.00 91.75 81 ILE A CA 1
ATOM 604 C C . ILE A 1 81 ? 3.415 3.224 6.475 1.00 91.75 81 ILE A C 1
ATOM 606 O O . ILE A 1 81 ? 3.449 4.321 7.041 1.00 91.75 81 ILE A O 1
ATOM 610 N N . SER A 1 82 ? 3.518 3.102 5.152 1.00 92.31 82 SER A N 1
ATOM 611 C CA . SER A 1 82 ? 3.700 4.241 4.247 1.00 92.31 82 SER A CA 1
ATOM 612 C C . SER A 1 82 ? 2.388 4.556 3.543 1.00 92.31 82 SER A C 1
ATOM 614 O O . SER A 1 82 ? 1.918 3.768 2.746 1.00 92.31 82 SER A O 1
ATOM 616 N N . LEU A 1 83 ? 1.787 5.708 3.820 1.00 92.06 83 LEU A N 1
ATOM 617 C CA . LEU A 1 83 ? 0.513 6.118 3.224 1.00 92.06 83 LEU A CA 1
ATOM 618 C C . LEU A 1 83 ? 0.724 7.282 2.266 1.00 92.06 83 LEU A C 1
ATOM 620 O O . LEU A 1 83 ? 1.681 8.035 2.405 1.00 92.06 83 LEU A O 1
ATOM 624 N N . VAL A 1 84 ? -0.202 7.483 1.336 1.00 89.81 84 VAL A N 1
ATOM 625 C CA . VAL A 1 84 ? -0.206 8.661 0.462 1.00 89.81 84 VAL A CA 1
ATOM 626 C C . VAL A 1 84 ? -1.214 9.681 0.991 1.00 89.81 84 VAL A C 1
ATOM 628 O O . VAL A 1 84 ? -2.387 9.353 1.164 1.00 89.81 84 VAL A O 1
ATOM 631 N N . ASP A 1 85 ? -0.764 10.903 1.278 1.00 90.62 85 ASP A N 1
ATOM 632 C CA . ASP A 1 85 ? -1.652 11.989 1.708 1.00 90.62 85 ASP A CA 1
ATOM 633 C C . ASP A 1 85 ? -2.442 12.604 0.535 1.00 90.62 85 ASP A C 1
ATOM 635 O O . ASP A 1 85 ? -2.221 12.294 -0.636 1.00 90.62 85 ASP A O 1
ATOM 639 N N . GLY A 1 86 ? -3.366 13.519 0.832 1.00 87.56 86 GLY A N 1
ATOM 640 C CA . GLY A 1 86 ? -4.205 14.185 -0.170 1.00 87.56 86 GLY A CA 1
ATOM 641 C C . GLY A 1 86 ? -3.446 15.079 -1.158 1.00 87.56 86 GLY A C 1
ATOM 642 O O . GLY A 1 86 ? -4.025 15.504 -2.153 1.00 87.56 86 GLY A O 1
ATOM 643 N N . SER A 1 87 ? -2.162 15.359 -0.908 1.00 87.94 87 SER A N 1
ATOM 644 C CA . SER A 1 87 ? -1.267 16.044 -1.853 1.00 87.94 87 SER A CA 1
ATOM 645 C C . SER A 1 87 ? -0.468 15.059 -2.715 1.00 87.94 87 SER A C 1
ATOM 647 O O . SER A 1 87 ? 0.335 15.473 -3.550 1.00 87.94 87 SER A O 1
ATOM 649 N N . GLY A 1 88 ? -0.668 13.756 -2.514 1.00 81.44 88 GLY A N 1
ATOM 650 C CA . GLY A 1 88 ? 0.068 12.687 -3.165 1.00 81.44 88 GLY A CA 1
ATOM 651 C C . GLY A 1 88 ? 1.397 12.350 -2.485 1.00 81.44 88 GLY A C 1
ATOM 652 O O . GLY A 1 88 ? 2.114 11.483 -2.977 1.00 81.44 88 GLY A O 1
ATOM 653 N N . ASN A 1 89 ? 1.788 12.986 -1.380 1.00 85.94 89 ASN A N 1
ATOM 654 C CA . ASN A 1 89 ? 3.101 12.722 -0.790 1.00 85.94 89 ASN A CA 1
ATOM 655 C C . ASN A 1 89 ? 3.098 11.414 0.015 1.00 85.94 89 ASN A C 1
ATOM 657 O O . ASN A 1 89 ? 2.144 11.168 0.757 1.00 85.94 89 ASN A O 1
ATOM 661 N N . PRO A 1 90 ? 4.158 10.587 -0.080 1.00 86.88 90 PRO A N 1
ATOM 662 C CA . PRO A 1 90 ? 4.323 9.452 0.813 1.00 86.88 90 PRO A CA 1
ATOM 663 C C . PRO A 1 90 ? 4.612 9.944 2.237 1.00 86.88 90 PRO A C 1
ATOM 665 O O . PRO A 1 90 ? 5.458 10.810 2.467 1.00 86.88 90 PRO A O 1
ATOM 668 N N . VAL A 1 91 ? 3.907 9.372 3.206 1.00 93.50 91 VAL A N 1
ATOM 669 C CA . VAL A 1 91 ? 3.974 9.699 4.626 1.00 93.50 91 VAL A CA 1
ATOM 670 C C . VAL A 1 91 ? 4.065 8.404 5.419 1.00 93.50 91 VAL A C 1
ATOM 672 O O . VAL A 1 91 ? 3.111 7.632 5.489 1.00 93.50 91 VAL A O 1
ATOM 675 N N . SER A 1 92 ? 5.196 8.195 6.089 1.00 93.81 92 SER A N 1
ATOM 676 C CA . SER A 1 92 ? 5.353 7.081 7.023 1.00 93.81 92 SER A CA 1
ATOM 677 C C . SER A 1 92 ? 4.703 7.395 8.369 1.00 93.81 92 SER A C 1
ATOM 679 O O . SER A 1 92 ? 4.917 8.461 8.956 1.00 93.81 92 SER A O 1
ATOM 681 N N . VAL A 1 93 ? 3.926 6.447 8.879 1.00 95.81 93 VAL A N 1
ATOM 682 C CA . VAL A 1 93 ? 3.262 6.521 10.181 1.00 95.81 93 VAL A CA 1
ATOM 683 C C . VAL A 1 93 ? 3.529 5.264 10.989 1.00 95.81 93 VAL A C 1
ATOM 685 O O . VAL A 1 93 ? 3.590 4.160 10.463 1.00 95.81 93 VAL A O 1
ATOM 688 N N . GLU A 1 94 ? 3.697 5.445 12.292 1.00 96.25 94 GLU A N 1
ATOM 689 C CA . GLU A 1 94 ? 3.946 4.344 13.215 1.00 96.25 94 GLU A CA 1
ATOM 690 C C . GLU A 1 94 ? 2.709 3.460 13.381 1.00 96.25 94 GLU A C 1
ATOM 692 O O . GLU A 1 94 ? 1.602 3.956 13.635 1.00 96.25 94 GLU A O 1
ATOM 697 N N . VAL A 1 95 ? 2.924 2.149 13.283 1.00 96.19 95 VAL A N 1
ATOM 698 C CA . VAL A 1 95 ? 1.924 1.126 13.578 1.00 96.19 95 VAL A CA 1
ATOM 699 C C . VAL A 1 95 ? 1.962 0.805 15.068 1.00 96.19 95 VAL A C 1
ATOM 701 O O . VAL A 1 95 ? 2.962 0.324 15.592 1.00 96.19 95 VAL A O 1
ATOM 704 N N . GLN A 1 96 ? 0.847 1.049 15.750 1.00 95.38 96 GLN A N 1
ATOM 705 C CA . GLN A 1 96 ? 0.704 0.812 17.187 1.00 95.38 96 GLN A CA 1
ATOM 706 C C . GLN A 1 96 ? 0.261 -0.616 17.502 1.00 95.38 96 GLN A C 1
ATOM 708 O O . GLN A 1 96 ? 0.667 -1.187 18.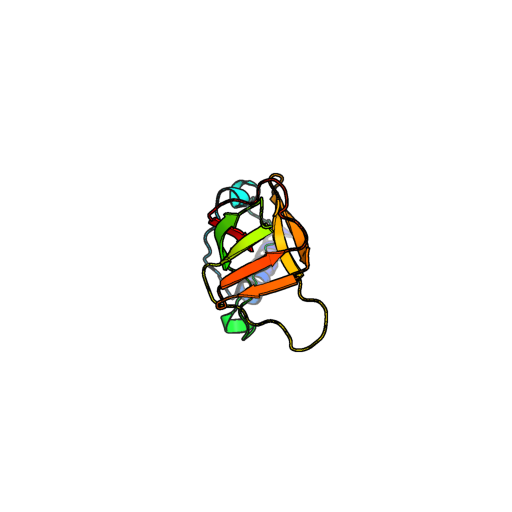510 1.00 95.38 96 GLN A O 1
ATOM 713 N N . SER A 1 97 ? -0.617 -1.183 16.673 1.00 95.06 97 SER A N 1
ATOM 714 C CA . SER A 1 97 ? -1.109 -2.549 16.848 1.00 95.06 97 SER A CA 1
ATOM 715 C C . SER A 1 97 ? -1.752 -3.075 15.572 1.00 95.06 97 SER A C 1
ATOM 717 O O . SER A 1 97 ? -2.345 -2.302 14.817 1.00 95.06 97 SER A O 1
ATOM 719 N N . VAL A 1 98 ? -1.726 -4.395 15.400 1.00 95.69 98 VAL A N 1
ATOM 720 C CA . VAL A 1 98 ? -2.482 -5.109 14.364 1.00 95.69 98 VAL A CA 1
ATOM 721 C C . VAL A 1 98 ? -3.466 -6.060 15.040 1.00 95.69 98 VAL A C 1
ATOM 723 O O . VAL A 1 98 ? -3.124 -6.728 16.014 1.00 95.69 98 VAL A O 1
ATOM 726 N N . THR A 1 99 ? -4.706 -6.097 14.562 1.00 95.56 99 THR A N 1
ATOM 727 C CA . THR A 1 99 ? -5.765 -6.995 15.042 1.00 95.56 99 THR A CA 1
ATOM 728 C C . THR A 1 99 ? -6.332 -7.772 13.863 1.00 95.56 99 THR A C 1
ATOM 730 O O . THR A 1 99 ? -6.510 -7.209 12.785 1.00 95.56 99 THR A O 1
ATOM 733 N N . ASP A 1 100 ? -6.595 -9.064 14.059 1.00 94.19 100 ASP A N 1
ATOM 734 C CA . ASP A 1 100 ? -7.100 -9.975 13.020 1.00 94.19 100 ASP A CA 1
ATOM 735 C C . ASP A 1 100 ? -6.228 -9.999 11.743 1.00 94.19 100 ASP A C 1
ATOM 737 O O . ASP A 1 100 ? -6.737 -10.220 10.652 1.00 94.19 100 ASP A O 1
ATOM 741 N N . GLY A 1 101 ? -4.934 -9.667 11.851 1.00 91.88 101 GLY A N 1
ATOM 742 C CA . GLY A 1 101 ? -3.997 -9.554 10.722 1.00 91.88 101 GLY A CA 1
ATOM 743 C C . GLY A 1 101 ? -4.225 -8.348 9.798 1.00 91.88 101 GLY A C 1
ATOM 744 O O . GLY A 1 101 ? -3.266 -7.843 9.232 1.00 91.88 101 GLY A O 1
ATOM 745 N N . VAL A 1 102 ? -5.453 -7.836 9.674 1.00 95.69 102 VAL A N 1
ATOM 746 C CA . VAL A 1 102 ? -5.824 -6.826 8.658 1.00 95.69 102 VAL A CA 1
ATOM 747 C C . VAL A 1 102 ? -6.188 -5.452 9.219 1.00 95.69 102 VAL A C 1
ATOM 749 O O . VAL A 1 102 ? -6.250 -4.480 8.468 1.00 95.69 102 VAL A O 1
ATOM 752 N N . LYS A 1 103 ? -6.460 -5.329 10.525 1.00 97.00 103 LYS A N 1
ATOM 753 C CA . LYS A 1 103 ? -6.827 -4.047 11.149 1.00 97.00 103 LYS A CA 1
ATOM 754 C C . LYS A 1 103 ? -5.610 -3.418 11.795 1.00 97.00 103 LYS A C 1
ATOM 756 O O . LYS A 1 103 ? -5.139 -3.886 12.829 1.00 97.00 103 LYS A O 1
ATOM 761 N N . VAL A 1 104 ? -5.138 -2.323 11.223 1.00 96.94 104 VAL A N 1
ATOM 762 C CA . VAL A 1 104 ? -3.915 -1.642 11.638 1.00 96.94 104 VAL A CA 1
ATOM 763 C C . VAL A 1 104 ? -4.259 -0.343 12.337 1.00 96.94 104 VAL A C 1
ATOM 765 O O . VAL A 1 104 ? -4.849 0.562 11.750 1.00 96.94 104 VAL A O 1
ATOM 768 N N . LYS A 1 105 ? -3.888 -0.237 13.611 1.00 97.56 105 LYS A N 1
ATOM 769 C CA . LYS A 1 105 ? -3.994 1.009 14.364 1.00 97.56 105 LYS A CA 1
ATOM 770 C C . LYS A 1 105 ? -2.719 1.819 14.182 1.00 97.56 105 LYS A C 1
ATOM 772 O O . LYS A 1 105 ? -1.635 1.335 14.499 1.00 97.56 105 LYS A O 1
ATOM 777 N N . VAL A 1 106 ? -2.861 3.054 13.720 1.00 97.62 106 VAL A N 1
ATOM 778 C CA . VAL A 1 106 ? -1.744 3.960 13.424 1.00 97.62 106 VAL A CA 1
ATOM 779 C C . VAL A 1 106 ? -1.715 5.147 14.382 1.00 97.62 106 VAL A C 1
ATOM 781 O O . VAL A 1 106 ? -2.731 5.528 14.970 1.00 97.62 106 VAL A O 1
ATOM 784 N N . SER A 1 107 ? -0.545 5.765 14.541 1.00 97.38 107 SER A N 1
ATOM 785 C CA . SER A 1 107 ? -0.381 6.935 15.415 1.00 97.38 107 SER A CA 1
ATOM 786 C C . SER A 1 107 ? -1.232 8.136 14.973 1.00 97.38 107 SER A C 1
ATOM 788 O O . SER A 1 107 ? -1.811 8.832 15.818 1.00 97.38 107 SER A O 1
ATOM 790 N N . ARG A 1 108 ? -1.380 8.333 13.656 1.00 96.75 108 ARG A N 1
ATOM 791 C CA . ARG A 1 108 ? -2.315 9.267 13.007 1.00 96.75 108 ARG A CA 1
ATOM 792 C C . ARG A 1 108 ? -2.748 8.735 11.640 1.00 96.75 108 ARG A C 1
ATOM 794 O O . ARG A 1 108 ? -2.005 7.983 11.021 1.00 96.75 108 ARG A O 1
ATOM 801 N N . VAL A 1 109 ? -3.899 9.190 11.153 1.00 96.50 109 VAL A N 1
ATOM 802 C CA . VAL A 1 109 ? -4.312 9.014 9.752 1.00 96.50 109 VAL A CA 1
ATOM 803 C C . VAL A 1 109 ? -3.997 10.326 9.023 1.00 96.50 109 V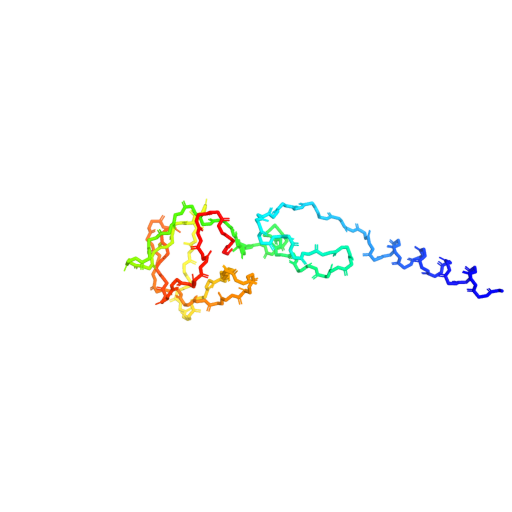AL A C 1
ATOM 805 O O . VAL A 1 109 ? -4.530 11.352 9.446 1.00 96.50 109 VAL A O 1
ATOM 808 N N . PRO A 1 110 ? -3.094 10.345 8.024 1.00 95.00 110 PRO A N 1
ATOM 809 C CA . PRO A 1 110 ? -2.842 11.532 7.207 1.00 95.00 110 PRO A CA 1
ATOM 810 C C . PRO A 1 110 ? -4.103 12.013 6.480 1.00 95.00 110 PRO A C 1
ATOM 812 O O . PRO A 1 110 ? -4.954 11.207 6.099 1.00 95.00 110 PRO A O 1
ATOM 815 N N . ASP A 1 111 ? -4.206 13.324 6.264 1.00 93.88 111 ASP A N 1
ATOM 816 C CA . ASP A 1 111 ? -5.319 13.905 5.513 1.00 93.88 111 ASP A CA 1
ATOM 817 C C . ASP A 1 111 ? -5.332 13.369 4.078 1.00 93.88 111 ASP A C 1
ATOM 819 O O . ASP A 1 111 ? -4.287 13.255 3.441 1.00 93.88 111 ASP A O 1
ATOM 823 N N . GLY A 1 112 ? -6.519 13.051 3.562 1.00 90.50 112 GLY A N 1
ATOM 824 C CA . GLY A 1 112 ? -6.701 12.528 2.204 1.00 90.50 112 GLY A CA 1
ATOM 825 C C . GLY A 1 112 ? -6.558 11.011 2.057 1.00 90.50 112 GLY A C 1
ATOM 826 O O . GLY A 1 112 ? -6.917 10.495 1.003 1.00 90.50 112 GLY A O 1
ATOM 827 N N . VAL A 1 113 ? -6.133 10.287 3.100 1.00 93.62 113 VAL A N 1
ATOM 828 C CA . VAL A 1 113 ? -6.210 8.817 3.111 1.00 93.62 113 VAL A CA 1
ATOM 829 C C . VAL A 1 113 ? -7.676 8.388 3.151 1.00 93.62 113 VAL A C 1
ATOM 831 O O . VAL A 1 113 ? -8.437 8.795 4.033 1.00 93.62 113 VAL A O 1
ATOM 834 N N . ALA A 1 114 ? -8.063 7.548 2.200 1.00 93.44 114 ALA A N 1
ATOM 835 C CA . ALA A 1 114 ? -9.425 7.089 1.992 1.00 93.44 114 ALA A CA 1
ATOM 836 C C . ALA A 1 114 ? -9.455 5.594 1.635 1.00 93.44 114 ALA A C 1
ATOM 838 O O . ALA A 1 114 ? -8.429 4.914 1.571 1.00 93.44 114 ALA A O 1
ATOM 839 N N . GLU A 1 115 ? -10.661 5.072 1.422 1.00 93.62 115 GLU A N 1
ATOM 840 C CA . GLU A 1 115 ? -10.838 3.749 0.827 1.00 93.62 115 GLU A CA 1
ATOM 841 C C . GLU A 1 115 ? -10.127 3.685 -0.537 1.00 93.62 115 GLU A C 1
ATOM 843 O O . GLU A 1 115 ? -10.160 4.638 -1.314 1.00 93.62 115 GLU A O 1
ATOM 848 N N . TYR A 1 116 ? -9.465 2.563 -0.801 1.00 89.25 116 TYR A N 1
ATOM 849 C CA . TYR A 1 116 ? -8.573 2.292 -1.928 1.00 89.25 116 TYR A CA 1
ATOM 850 C C . TYR A 1 116 ? -7.278 3.114 -2.000 1.00 89.25 116 TYR A C 1
ATOM 852 O O . TYR A 1 116 ? -6.536 2.961 -2.970 1.00 89.25 116 TYR A O 1
ATOM 860 N N . SER A 1 117 ? -6.929 3.901 -0.975 1.00 89.88 117 SER A N 1
ATOM 861 C CA . SER A 1 117 ? -5.578 4.471 -0.875 1.00 89.88 117 SER A CA 1
ATOM 862 C C . SER A 1 117 ? -4.507 3.375 -0.794 1.00 89.88 117 SER A C 1
ATOM 864 O O . SER A 1 117 ? -4.751 2.277 -0.287 1.00 89.88 117 SER A O 1
ATOM 866 N N . VAL A 1 118 ? -3.309 3.689 -1.287 1.00 87.94 118 VAL A N 1
ATOM 867 C CA . VAL A 1 118 ? -2.125 2.824 -1.191 1.00 87.94 118 VAL A CA 1
ATOM 868 C C . VAL A 1 118 ? -1.552 2.866 0.229 1.00 87.94 118 VAL A C 1
ATOM 870 O O . VAL A 1 118 ? -1.563 3.929 0.862 1.00 87.94 118 VAL A O 1
ATOM 873 N N . TRP A 1 119 ? -1.063 1.720 0.708 1.00 90.06 119 TRP A N 1
ATOM 874 C CA . TRP A 1 119 ? -0.317 1.576 1.962 1.00 90.06 119 TRP A CA 1
ATOM 875 C C . TRP A 1 119 ? 0.912 0.683 1.799 1.00 90.06 119 TRP A C 1
ATOM 877 O O . TRP A 1 119 ? 0.928 -0.066 0.791 1.00 90.06 119 TRP A O 1
#

Secondary structure (DSSP, 8-state):
-HHHHHHHHHHHHHHHH----------GGGGG--TT-------HHHHSS----BEEEEETTTTEEEESS-----SSS--EEEEE-TTS-EEEEEEEEEETTTEEEES-PPTT--TT-B-

Radius of gyration: 19.23 Å; chains: 1; bounding box: 40×28×57 Å

Organism: NCBI:txid2302434

pLDDT: mean 85.32, std 9.63, range [60.38, 97.81]

Foldseek 3Di:
DVVVVVVVVVVVCCVVPVPDDDDDDDDPLCVVDDPPDDDDDPDCVVVVHDDKFWFQFADQVQQKTFTPFFDDDDPDDWDWDWWQAPVRDTDIWTFPDDDPRGITRTPHDHHRDGGGTMD